Protein AF-A0A0E0BU54-F1 (afdb_monomer_lite)

Foldseek 3Di:
DDPVLQVLQVCLVVQVPHFCPDPVNVVVQVVDPFDWDQDPPRFIWTWDDDPNDTDIHGSVVSNVVNVPD

Sequence (69 aa):
MHAGFSAIGLHAKRFIGRRFTDASVQSDIKLWPFKVIAGPGDKSTIVVQYKGEEKQVAAEVLETSIEYA

InterPro domains:
  IPR013126 Heat shock protein 70 family [PF00012] (11-63)
  IPR013126 Heat shock protein 70 family [PTHR19375] (11-61)
  IPR043129 ATPase, nucleotide binding domain [SSF53067] (10-62)

Organism: NCBI:txid40148

Structure (mmCIF, N/CA/C/O backbone):
data_AF-A0A0E0BU54-F1
#
_entry.id   AF-A0A0E0BU54-F1
#
loop_
_atom_site.group_PDB
_atom_site.id
_atom_site.type_symbol
_atom_site.label_atom_id
_atom_site.label_alt_id
_atom_site.label_comp_id
_atom_site.label_asym_id
_atom_site.label_entity_id
_atom_site.label_seq_id
_atom_site.pdbx_PDB_ins_code
_atom_site.Cartn_x
_atom_site.Cartn_y
_atom_site.Cartn_z
_atom_site.occupancy
_atom_site.B_iso_or_equiv
_atom_site.auth_seq_id
_atom_site.auth_comp_id
_atom_site.auth_asym_id
_atom_site.auth_atom_id
_atom_site.pdbx_PDB_model_num
ATOM 1 N N . MET A 1 1 ? -6.379 3.220 22.144 1.00 42.59 1 MET A N 1
ATOM 2 C CA . MET A 1 1 ? -5.912 3.677 20.815 1.00 42.59 1 MET A CA 1
ATOM 3 C C . MET A 1 1 ? -5.738 2.448 19.926 1.00 42.59 1 MET A C 1
ATOM 5 O O . MET A 1 1 ? -5.483 1.376 20.450 1.00 42.59 1 MET A O 1
ATOM 9 N N . HIS A 1 2 ? -6.052 2.590 18.639 1.00 42.47 2 HIS A N 1
ATOM 10 C CA . HIS A 1 2 ? -6.492 1.552 17.694 1.00 42.47 2 HIS A CA 1
ATOM 11 C C . HIS A 1 2 ? -5.633 0.275 17.574 1.00 42.47 2 HIS A C 1
ATOM 13 O O . HIS A 1 2 ? -4.487 0.329 17.139 1.00 42.47 2 HIS A O 1
ATOM 19 N N . ALA A 1 3 ? -6.280 -0.884 17.746 1.00 45.62 3 ALA A N 1
ATOM 20 C CA . ALA A 1 3 ? -5.771 -2.213 17.375 1.00 45.62 3 ALA A CA 1
ATOM 21 C C . ALA A 1 3 ? -5.467 -2.381 15.864 1.00 45.62 3 ALA A C 1
ATOM 23 O O . ALA A 1 3 ? -4.825 -3.347 15.469 1.00 45.62 3 ALA A O 1
ATOM 24 N N . GLY A 1 4 ? -5.888 -1.433 15.015 1.00 50.34 4 GLY A N 1
ATOM 25 C CA . GLY A 1 4 ? -5.628 -1.456 13.571 1.00 50.34 4 GLY A CA 1
ATOM 26 C C . GLY A 1 4 ? -4.195 -1.093 13.160 1.00 50.34 4 GLY A C 1
ATOM 27 O O . GLY A 1 4 ? -3.756 -1.521 12.101 1.00 50.34 4 GLY A O 1
ATOM 28 N N . PHE A 1 5 ? -3.443 -0.349 13.981 1.00 52.31 5 PHE A N 1
ATOM 29 C CA . PHE A 1 5 ? -2.069 0.048 13.629 1.00 52.31 5 PHE A CA 1
ATOM 30 C C . PHE A 1 5 ? -1.043 -1.061 13.909 1.00 52.31 5 PHE A C 1
ATOM 32 O O . PHE A 1 5 ? -0.114 -1.239 13.128 1.00 52.31 5 PHE A O 1
ATOM 39 N N . SER A 1 6 ? -1.245 -1.863 14.961 1.00 53.69 6 SER A N 1
ATOM 40 C CA . SER A 1 6 ? -0.297 -2.910 15.377 1.00 53.69 6 SER A CA 1
ATOM 41 C C . SER A 1 6 ? -0.137 -4.037 14.339 1.00 53.69 6 SER A C 1
ATOM 43 O O . SER A 1 6 ? 0.972 -4.512 14.106 1.00 53.69 6 SER A O 1
ATOM 45 N N . ALA A 1 7 ? -1.210 -4.414 13.630 1.00 55.25 7 ALA A N 1
ATOM 46 C CA . ALA A 1 7 ? -1.166 -5.485 12.626 1.00 55.25 7 ALA A CA 1
ATOM 47 C C . ALA A 1 7 ? -0.416 -5.105 11.332 1.00 55.25 7 ALA A C 1
ATOM 49 O O . ALA A 1 7 ? 0.060 -5.986 10.608 1.00 55.25 7 ALA A O 1
ATOM 50 N N . ILE A 1 8 ? -0.299 -3.803 11.041 1.00 61.12 8 ILE A N 1
ATOM 51 C CA . ILE A 1 8 ? 0.340 -3.302 9.819 1.00 61.12 8 ILE A CA 1
ATOM 52 C C . ILE A 1 8 ? 1.868 -3.416 9.924 1.00 61.12 8 ILE A C 1
ATOM 54 O O . ILE A 1 8 ? 2.520 -3.801 8.955 1.00 61.12 8 ILE A O 1
ATOM 58 N N . GLY A 1 9 ? 2.438 -3.178 11.111 1.00 61.00 9 GLY A N 1
ATOM 59 C CA . GLY A 1 9 ? 3.887 -3.239 11.337 1.00 61.00 9 GLY A CA 1
ATOM 60 C C . GLY A 1 9 ? 4.502 -4.611 11.092 1.00 61.00 9 GLY A C 1
ATOM 61 O O . GLY A 1 9 ? 5.539 -4.714 10.440 1.00 61.00 9 GLY A O 1
ATOM 62 N N . LEU A 1 10 ? 3.832 -5.677 11.544 1.00 58.03 10 LEU A N 1
ATOM 63 C CA . LEU A 1 10 ? 4.349 -7.043 11.411 1.00 58.03 10 LEU A CA 1
ATOM 64 C C . LEU A 1 10 ? 4.494 -7.478 9.943 1.00 58.03 10 LEU A C 1
ATOM 66 O O . LEU A 1 10 ? 5.363 -8.283 9.610 1.00 58.03 10 LEU A O 1
ATOM 70 N N . HIS A 1 11 ? 3.653 -6.934 9.061 1.00 61.25 11 HIS A N 1
ATOM 71 C CA . HIS A 1 11 ? 3.648 -7.293 7.649 1.00 61.25 11 HIS A CA 1
ATOM 72 C C . HIS A 1 11 ? 4.373 -6.263 6.761 1.00 61.25 11 HIS A C 1
ATOM 74 O O . HIS A 1 11 ? 4.846 -6.632 5.686 1.00 61.25 11 HIS A O 1
ATOM 80 N N . ALA A 1 12 ? 4.545 -5.012 7.209 1.00 62.38 12 ALA A N 1
ATOM 81 C CA . ALA A 1 12 ? 5.231 -3.950 6.463 1.0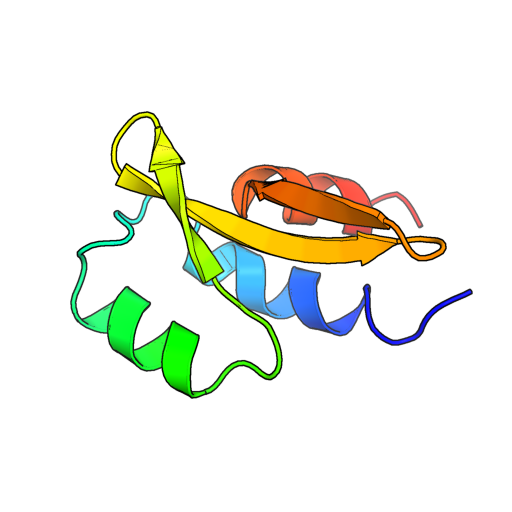0 62.38 12 ALA A CA 1
ATOM 82 C C . ALA A 1 12 ? 6.694 -4.288 6.122 1.00 62.38 12 ALA A C 1
ATOM 84 O O . ALA A 1 12 ? 7.154 -3.975 5.024 1.00 62.38 12 ALA A O 1
ATOM 85 N N . LYS A 1 13 ? 7.401 -5.025 6.993 1.00 62.50 13 LYS A N 1
ATOM 86 C CA . LYS A 1 13 ? 8.797 -5.444 6.763 1.00 62.50 13 LYS A CA 1
ATOM 87 C C . LYS A 1 13 ? 8.991 -6.283 5.490 1.00 62.50 13 LYS A C 1
ATOM 89 O O . LYS A 1 13 ? 10.074 -6.281 4.913 1.00 62.50 13 LYS A O 1
ATOM 94 N N . ARG A 1 14 ? 7.943 -6.962 4.996 1.00 63.66 14 ARG A N 1
ATOM 95 C CA . ARG A 1 14 ? 7.981 -7.706 3.718 1.00 63.66 14 ARG A CA 1
ATOM 96 C C . ARG A 1 14 ? 7.984 -6.810 2.472 1.00 63.66 14 ARG A C 1
ATOM 98 O O . ARG A 1 14 ? 8.315 -7.296 1.392 1.00 63.66 14 ARG A O 1
ATOM 105 N N . PHE A 1 15 ? 7.627 -5.535 2.613 1.00 63.62 15 PHE A N 1
ATOM 106 C CA . PHE A 1 15 ? 7.465 -4.587 1.505 1.00 63.62 15 PHE A CA 1
ATOM 107 C C . PHE A 1 15 ? 8.655 -3.636 1.356 1.00 63.62 15 PHE A C 1
ATOM 109 O O . PHE A 1 15 ? 8.780 -2.964 0.332 1.00 63.62 15 PHE A O 1
ATOM 116 N N . ILE A 1 16 ? 9.548 -3.595 2.347 1.00 65.31 16 ILE A N 1
ATOM 117 C CA . ILE A 1 16 ? 10.741 -2.749 2.323 1.00 65.31 16 ILE A CA 1
ATOM 118 C C . ILE A 1 16 ? 11.656 -3.212 1.183 1.00 65.31 16 ILE A C 1
ATOM 120 O O . ILE A 1 16 ? 12.023 -4.383 1.088 1.00 65.31 16 ILE A O 1
ATOM 124 N N . GLY A 1 17 ? 11.979 -2.286 0.278 1.00 67.06 17 GLY A N 1
ATOM 125 C CA . GLY A 1 17 ? 12.810 -2.548 -0.900 1.00 67.06 17 GLY A CA 1
ATOM 126 C C . GLY A 1 17 ? 12.093 -3.203 -2.088 1.00 67.06 17 GLY A C 1
ATOM 127 O O . GLY A 1 17 ? 12.755 -3.512 -3.078 1.00 67.06 17 GLY A O 1
ATOM 128 N N . ARG A 1 18 ? 10.766 -3.403 -2.038 1.00 72.44 18 ARG A N 1
ATOM 129 C CA . ARG A 1 18 ? 9.995 -3.968 -3.159 1.00 72.44 18 ARG A CA 1
ATOM 130 C C . ARG A 1 18 ? 9.152 -2.916 -3.877 1.00 72.44 18 ARG A C 1
ATOM 132 O O . ARG A 1 18 ? 8.578 -2.017 -3.263 1.00 72.44 18 ARG A O 1
ATOM 139 N N . ARG A 1 19 ? 9.072 -3.061 -5.200 1.00 79.12 19 ARG A N 1
ATOM 140 C CA . ARG A 1 19 ? 8.238 -2.243 -6.089 1.00 79.12 19 ARG A CA 1
ATOM 141 C C . ARG A 1 19 ? 6.772 -2.641 -5.955 1.00 79.12 19 ARG A C 1
ATOM 143 O O . ARG A 1 19 ? 6.474 -3.828 -5.857 1.00 79.12 19 ARG A O 1
ATOM 150 N N . PHE A 1 20 ? 5.866 -1.667 -5.979 1.00 82.00 20 PHE A N 1
ATOM 151 C CA . PHE A 1 20 ? 4.42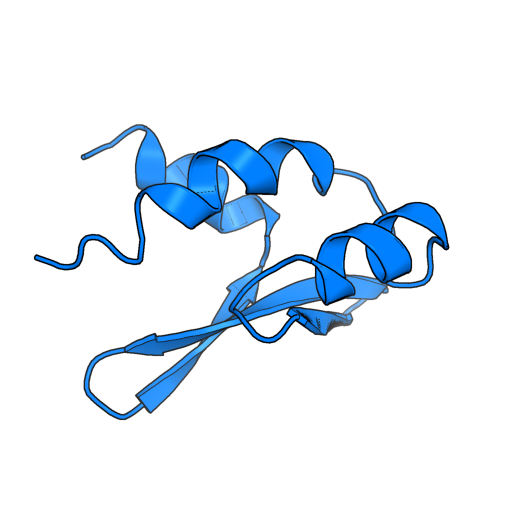2 -1.909 -5.953 1.00 82.00 20 PHE A CA 1
ATOM 152 C C . PHE A 1 20 ? 3.997 -2.857 -7.080 1.00 82.00 20 PHE A C 1
ATOM 154 O O . PHE A 1 20 ? 3.152 -3.724 -6.881 1.00 82.00 20 PHE A O 1
ATOM 161 N N . THR A 1 21 ? 4.619 -2.724 -8.249 1.00 82.62 21 THR A N 1
ATOM 162 C CA . THR A 1 21 ? 4.354 -3.542 -9.440 1.00 82.62 21 THR A CA 1
ATOM 163 C C . THR A 1 21 ? 4.814 -4.999 -9.346 1.00 82.62 21 THR A C 1
ATOM 165 O O . THR A 1 21 ? 4.482 -5.790 -10.228 1.00 82.62 21 THR A O 1
ATOM 168 N N . ASP A 1 22 ? 5.547 -5.392 -8.301 1.00 85.12 22 ASP A N 1
ATOM 169 C CA . ASP A 1 22 ? 6.003 -6.772 -8.145 1.00 85.12 22 ASP A CA 1
ATOM 170 C C . ASP A 1 22 ? 4.819 -7.735 -7.943 1.00 85.12 22 ASP A C 1
ATOM 172 O O . ASP A 1 22 ? 3.909 -7.477 -7.153 1.00 85.12 22 ASP A O 1
ATOM 176 N N . ALA A 1 23 ? 4.829 -8.875 -8.637 1.00 84.88 23 ALA A N 1
ATOM 177 C CA . ALA A 1 23 ? 3.734 -9.846 -8.575 1.00 84.88 23 ALA A CA 1
ATOM 178 C C . ALA A 1 23 ? 3.515 -10.411 -7.159 1.00 84.88 23 ALA A C 1
ATOM 180 O O . ALA A 1 23 ? 2.376 -10.699 -6.773 1.00 84.88 23 ALA A O 1
ATOM 181 N N . SER A 1 24 ? 4.585 -10.532 -6.367 1.00 82.75 24 SER A N 1
ATOM 182 C CA . SER A 1 24 ? 4.498 -10.959 -4.968 1.00 82.75 24 SER A CA 1
ATOM 183 C C . SER A 1 24 ? 3.790 -9.888 -4.143 1.00 82.75 24 SER A C 1
ATOM 185 O O . SER A 1 24 ? 2.820 -10.186 -3.456 1.00 82.75 24 SER A O 1
ATOM 187 N N . VAL A 1 25 ? 4.196 -8.623 -4.311 1.00 81.19 25 VAL A N 1
ATOM 188 C CA . VAL A 1 25 ? 3.585 -7.461 -3.645 1.00 81.19 25 VAL A CA 1
ATOM 189 C C . VAL A 1 25 ? 2.100 -7.345 -3.992 1.00 81.19 25 VAL A C 1
ATOM 191 O O . VAL A 1 25 ? 1.271 -7.226 -3.095 1.00 81.19 25 VAL A O 1
ATOM 194 N N . GLN A 1 26 ? 1.729 -7.480 -5.267 1.00 85.56 26 GLN A N 1
ATOM 195 C CA . GLN A 1 26 ? 0.327 -7.489 -5.707 1.00 85.56 26 GLN A CA 1
ATOM 196 C C . GLN A 1 26 ? -0.493 -8.632 -5.093 1.00 85.56 26 GLN A C 1
ATOM 198 O O . GLN A 1 26 ? -1.697 -8.484 -4.879 1.00 85.56 26 GLN A O 1
ATOM 203 N N . SER A 1 27 ? 0.137 -9.774 -4.818 1.00 86.06 27 SER A N 1
ATOM 204 C CA . SER A 1 27 ? -0.519 -10.915 -4.174 1.00 86.06 27 SER A CA 1
ATOM 205 C C . SER A 1 27 ? -0.707 -10.680 -2.675 1.00 86.06 27 SER A C 1
ATOM 207 O O . SER A 1 27 ? -1.801 -10.911 -2.164 1.00 86.06 27 SER A O 1
ATOM 209 N N . ASP A 1 28 ? 0.309 -10.152 -1.987 1.00 80.44 28 ASP A N 1
ATOM 210 C CA . ASP A 1 28 ? 0.230 -9.804 -0.565 1.00 80.44 28 ASP A CA 1
ATOM 211 C C . ASP A 1 28 ? -0.808 -8.688 -0.306 1.00 80.44 28 ASP A C 1
ATOM 213 O O . ASP A 1 28 ? -1.585 -8.787 0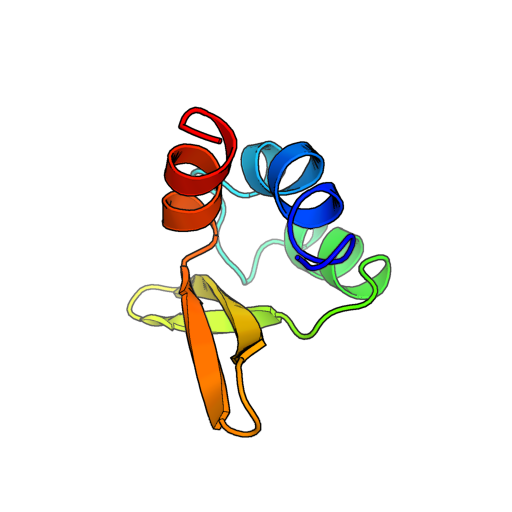.643 1.00 80.44 28 ASP A O 1
ATOM 217 N N . ILE A 1 29 ? -0.907 -7.674 -1.181 1.00 80.69 29 ILE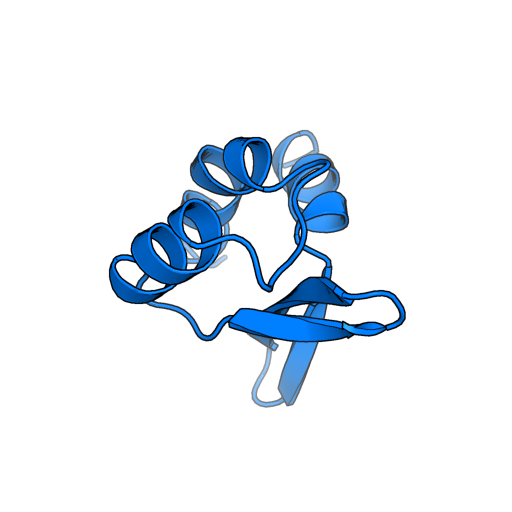 A N 1
ATOM 218 C CA . ILE A 1 29 ? -1.895 -6.578 -1.065 1.00 80.69 29 ILE A CA 1
ATOM 219 C C . ILE A 1 29 ? -3.334 -7.107 -1.035 1.00 80.69 29 ILE A C 1
ATOM 221 O O . ILE A 1 29 ? -4.161 -6.595 -0.286 1.00 80.69 29 ILE A O 1
ATOM 225 N N . LYS A 1 30 ? -3.646 -8.142 -1.824 1.00 80.75 30 LYS A N 1
ATOM 226 C CA . LYS A 1 30 ? -4.997 -8.729 -1.884 1.00 80.75 30 LYS A CA 1
ATOM 227 C C . LYS A 1 30 ? -5.394 -9.452 -0.598 1.00 80.75 30 LYS A C 1
ATOM 229 O O . LYS A 1 30 ? -6.581 -9.626 -0.348 1.00 80.75 30 LYS A O 1
ATOM 234 N N . LEU A 1 31 ? -4.414 -9.903 0.182 1.00 79.69 31 LEU A N 1
ATOM 235 C CA . LEU A 1 31 ? -4.636 -10.588 1.455 1.00 79.69 31 LEU A CA 1
ATOM 236 C C . LEU A 1 31 ? -4.793 -9.605 2.617 1.00 79.69 31 LEU A C 1
ATOM 238 O O . LEU A 1 31 ? -5.247 -9.985 3.695 1.00 79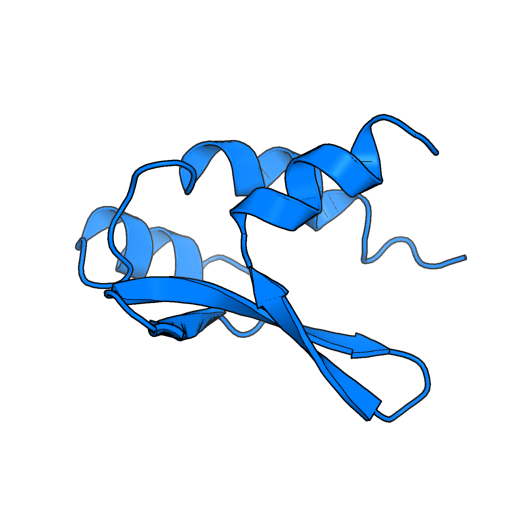.69 31 LEU A O 1
ATOM 242 N N . TRP A 1 32 ? -4.396 -8.350 2.421 1.00 75.31 32 TRP A N 1
ATOM 243 C CA . TRP A 1 32 ? -4.413 -7.350 3.470 1.00 75.31 32 TRP A CA 1
ATOM 244 C C . TRP A 1 32 ? -5.781 -6.671 3.601 1.00 75.31 32 TRP A C 1
ATOM 246 O O . TRP A 1 32 ? -6.408 -6.324 2.602 1.00 75.31 32 TRP A O 1
ATOM 256 N N . PRO A 1 33 ? -6.241 -6.395 4.834 1.00 73.31 33 PRO A N 1
ATOM 257 C CA . PRO A 1 33 ? -7.531 -5.751 5.078 1.00 73.31 33 PRO A CA 1
ATOM 258 C C . PRO A 1 33 ? -7.505 -4.225 4.859 1.00 73.31 33 PRO A C 1
ATOM 260 O O . PRO A 1 33 ? -8.375 -3.515 5.359 1.00 73.31 33 PRO A O 1
ATOM 263 N N . PHE A 1 34 ? -6.501 -3.691 4.161 1.00 76.69 34 PHE A N 1
ATOM 264 C CA . PHE A 1 34 ? -6.319 -2.257 3.949 1.00 76.69 34 PHE A CA 1
ATOM 265 C C . PHE A 1 34 ? -5.823 -1.948 2.538 1.00 76.69 34 PHE A C 1
ATOM 267 O O . PHE A 1 34 ? -5.194 -2.766 1.871 1.00 76.69 34 PHE A O 1
ATOM 274 N N . LYS A 1 35 ? -6.133 -0.736 2.074 1.00 82.75 35 LYS A N 1
ATOM 275 C CA . LYS A 1 35 ? -5.861 -0.303 0.704 1.00 82.75 35 LYS A CA 1
ATOM 276 C C . LYS A 1 35 ? -4.387 0.069 0.550 1.00 82.75 35 LYS A C 1
ATOM 278 O O . LYS A 1 35 ? -3.878 0.921 1.276 1.00 82.75 35 LYS A O 1
ATOM 283 N N . VAL A 1 36 ? -3.726 -0.532 -0.435 1.00 84.06 36 VAL A N 1
ATOM 284 C CA . VAL A 1 36 ? -2.357 -0.192 -0.844 1.00 84.06 36 VAL A CA 1
ATOM 285 C C . VAL A 1 36 ? -2.396 0.346 -2.270 1.00 84.06 36 VAL A C 1
ATOM 287 O O . VAL A 1 36 ? -3.074 -0.212 -3.130 1.00 84.06 36 VAL A O 1
ATOM 290 N N . ILE A 1 37 ? -1.689 1.442 -2.515 1.00 86.81 37 ILE A N 1
ATOM 291 C CA . ILE A 1 37 ? -1.602 2.133 -3.801 1.00 86.81 37 ILE A CA 1
ATOM 292 C C . ILE A 1 37 ? -0.139 2.335 -4.208 1.00 86.81 37 ILE A C 1
ATOM 294 O O . ILE A 1 37 ? 0.766 2.294 -3.370 1.00 86.81 37 ILE A O 1
ATOM 298 N N . ALA A 1 38 ? 0.081 2.584 -5.499 1.00 86.56 38 ALA A N 1
ATOM 299 C CA . ALA A 1 38 ? 1.377 3.003 -6.012 1.00 86.56 38 ALA A CA 1
ATOM 300 C C . ALA A 1 38 ? 1.642 4.467 -5.634 1.00 86.56 38 ALA A C 1
ATOM 302 O O . ALA A 1 38 ? 0.919 5.371 -6.053 1.00 86.56 38 ALA A O 1
ATOM 303 N N . GLY A 1 39 ? 2.681 4.689 -4.841 1.00 82.69 39 GLY A N 1
ATOM 304 C CA . GLY A 1 39 ? 3.248 5.995 -4.550 1.00 82.69 39 GLY A CA 1
ATOM 305 C C . GLY A 1 39 ? 4.324 6.410 -5.562 1.00 82.69 39 GLY A C 1
ATOM 306 O O . GLY A 1 39 ? 4.655 5.668 -6.493 1.00 82.69 39 GLY A O 1
ATOM 307 N N . PRO A 1 40 ? 4.911 7.604 -5.384 1.00 81.00 40 PRO A N 1
ATOM 308 C CA . PRO A 1 40 ? 5.957 8.111 -6.265 1.00 81.00 40 PRO A CA 1
ATOM 309 C C . PRO A 1 40 ? 7.169 7.169 -6.304 1.00 81.00 40 PRO A C 1
ATOM 311 O O . PRO A 1 40 ? 7.639 6.693 -5.270 1.00 81.00 40 PRO A O 1
ATOM 314 N N . GLY A 1 41 ? 7.678 6.905 -7.511 1.00 81.62 41 GLY A N 1
ATOM 315 C CA . GLY A 1 41 ? 8.805 5.990 -7.720 1.00 81.62 41 GLY A CA 1
ATOM 316 C C . GLY A 1 41 ? 8.455 4.508 -7.553 1.00 81.62 41 GLY A C 1
ATOM 317 O O . GLY A 1 41 ? 9.334 3.720 -7.217 1.00 81.62 41 GLY A O 1
ATOM 318 N N . ASP A 1 42 ? 7.187 4.138 -7.767 1.00 79.56 42 ASP A N 1
ATOM 319 C CA . ASP A 1 42 ? 6.673 2.765 -7.631 1.00 79.56 42 ASP A CA 1
ATOM 320 C C . ASP A 1 42 ? 6.759 2.212 -6.199 1.00 79.56 42 ASP A C 1
ATOM 322 O O . ASP A 1 42 ? 6.807 1.003 -5.964 1.00 79.56 42 ASP A O 1
ATOM 326 N N . LYS A 1 43 ? 6.793 3.109 -5.211 1.00 80.94 43 LYS A N 1
ATOM 327 C CA . LYS A 1 43 ? 6.821 2.739 -3.796 1.00 80.94 43 LYS A CA 1
ATOM 328 C C . LYS A 1 43 ? 5.435 2.315 -3.330 1.00 80.94 43 LYS A C 1
ATOM 330 O O . LYS A 1 43 ? 4.446 2.956 -3.660 1.00 80.94 43 LYS A O 1
ATOM 335 N N . SER A 1 44 ? 5.353 1.269 -2.515 1.00 82.44 44 SER A N 1
ATOM 336 C CA . SER A 1 44 ? 4.075 0.845 -1.933 1.00 82.44 44 SER A CA 1
ATOM 337 C C . SER A 1 44 ? 3.624 1.831 -0.848 1.00 82.44 44 SER A C 1
ATOM 339 O O . SER A 1 44 ? 4.312 2.032 0.158 1.00 82.44 44 SER A O 1
ATOM 341 N N . THR A 1 45 ? 2.460 2.446 -1.041 1.00 84.38 45 THR A N 1
ATOM 342 C CA . THR A 1 45 ? 1.859 3.411 -0.114 1.00 84.38 45 THR A CA 1
ATOM 343 C C . THR A 1 45 ? 0.563 2.841 0.439 1.00 84.38 45 THR A C 1
ATOM 345 O O . THR A 1 45 ? -0.313 2.420 -0.307 1.00 84.38 45 THR A O 1
ATOM 348 N N . ILE A 1 46 ? 0.428 2.829 1.758 1.00 83.06 46 ILE A N 1
ATOM 349 C CA . ILE A 1 46 ? -0.758 2.341 2.453 1.00 83.06 46 ILE A CA 1
ATOM 350 C C . ILE A 1 46 ? -1.677 3.520 2.744 1.00 83.06 46 ILE A C 1
ATOM 352 O O . ILE A 1 46 ? -1.243 4.583 3.189 1.00 83.06 46 ILE A O 1
ATOM 356 N N . VAL A 1 47 ? -2.961 3.317 2.490 1.00 83.12 47 VAL A N 1
ATOM 357 C CA . VAL A 1 47 ? -4.010 4.293 2.737 1.00 83.12 47 VAL A CA 1
ATOM 358 C C . VAL A 1 47 ? -4.720 3.914 4.030 1.00 83.12 47 VAL A C 1
ATOM 360 O O . VAL A 1 47 ? -5.326 2.846 4.127 1.00 83.12 47 VAL A O 1
ATOM 363 N N . VAL A 1 48 ? -4.650 4.793 5.026 1.00 80.25 48 VAL A N 1
ATOM 364 C CA . VAL A 1 48 ? -5.309 4.622 6.324 1.00 80.25 48 VAL A CA 1
ATOM 365 C C . VAL A 1 48 ? -6.297 5.754 6.561 1.00 80.25 48 VAL A C 1
ATOM 367 O O . VAL A 1 48 ? -6.016 6.905 6.246 1.00 80.25 48 VAL A O 1
ATOM 370 N N . GLN A 1 49 ? -7.445 5.455 7.166 1.00 75.56 49 GLN A N 1
ATOM 371 C CA . GLN A 1 49 ? -8.284 6.505 7.739 1.00 75.56 49 GLN A CA 1
ATOM 372 C C . GLN A 1 49 ? -7.794 6.839 9.144 1.00 75.56 49 GLN A C 1
ATOM 374 O O . GLN A 1 49 ? -7.749 5.984 10.030 1.00 75.56 49 GLN A O 1
ATOM 379 N N . TYR A 1 50 ? -7.457 8.103 9.366 1.00 72.31 50 TYR A N 1
ATOM 380 C CA . TYR A 1 50 ? -7.091 8.628 10.668 1.00 72.31 50 TYR A CA 1
ATOM 381 C C . TYR A 1 50 ? -7.964 9.836 10.992 1.00 72.31 50 TYR A C 1
ATOM 383 O O . TYR A 1 50 ? -7.931 10.836 10.286 1.00 72.31 50 TYR A O 1
ATOM 391 N N . LYS A 1 51 ? -8.744 9.740 12.077 1.00 78.75 51 LYS A N 1
ATOM 392 C CA . LYS A 1 51 ? -9.669 10.797 12.532 1.00 78.75 51 LYS A CA 1
ATOM 393 C C . LYS A 1 51 ? -10.660 11.276 11.452 1.00 78.75 51 LYS A C 1
ATOM 395 O O . LYS A 1 51 ? -11.011 12.446 11.415 1.00 78.75 51 LYS A O 1
ATOM 400 N N . GLY A 1 52 ? -11.120 10.364 10.593 1.00 80.44 52 GLY A N 1
ATOM 401 C CA . GLY A 1 52 ? -12.041 10.682 9.494 1.00 80.44 52 GLY A CA 1
ATOM 402 C C . GLY A 1 52 ? -11.364 11.249 8.242 1.00 80.44 52 GLY A C 1
ATOM 403 O O . GLY A 1 52 ? -12.044 11.478 7.249 1.00 80.44 52 GLY A O 1
ATOM 404 N N . GLU A 1 53 ? -10.041 11.421 8.256 1.00 80.12 53 GLU A N 1
ATOM 405 C CA . GLU A 1 53 ? -9.264 11.849 7.095 1.00 80.12 53 GLU A CA 1
ATOM 406 C C . GLU A 1 53 ? -8.487 10.678 6.496 1.00 80.12 53 GLU A C 1
ATOM 408 O O . GLU A 1 53 ? -7.901 9.859 7.210 1.00 80.12 53 GLU A O 1
ATOM 413 N N . GLU A 1 54 ? -8.457 10.603 5.168 1.00 80.94 54 GLU A N 1
ATOM 414 C CA . GLU A 1 54 ? -7.667 9.611 4.449 1.00 80.94 54 GLU A CA 1
ATOM 415 C C . GLU A 1 54 ? -6.200 10.069 4.401 1.00 80.94 54 GLU A C 1
ATOM 417 O O . GLU A 1 54 ? -5.871 11.111 3.833 1.00 80.94 54 GLU A O 1
ATOM 422 N N . LYS A 1 55 ? -5.307 9.304 5.032 1.00 82.75 55 LYS A N 1
ATOM 423 C CA . LYS A 1 55 ? -3.867 9.562 5.061 1.00 82.75 55 LYS A CA 1
ATOM 424 C C . LYS A 1 55 ? -3.105 8.482 4.317 1.00 82.75 55 LYS A C 1
ATOM 426 O O . LYS A 1 55 ? -3.367 7.290 4.454 1.00 82.75 55 LYS A O 1
ATOM 431 N N . GLN A 1 56 ? -2.120 8.931 3.554 1.00 84.12 56 GLN A N 1
ATOM 432 C CA . GLN A 1 56 ? -1.209 8.079 2.811 1.00 84.12 56 GLN A CA 1
ATOM 433 C C . GLN A 1 56 ? 0.093 7.957 3.593 1.00 84.12 56 GLN A C 1
ATOM 435 O O . GLN A 1 56 ? 0.731 8.962 3.905 1.00 84.12 56 GLN A O 1
ATOM 440 N N . VAL A 1 57 ? 0.481 6.731 3.922 1.00 78.06 57 VAL A N 1
ATOM 441 C CA . VAL A 1 57 ? 1.715 6.439 4.649 1.00 78.06 57 VAL A CA 1
ATOM 442 C C . VAL A 1 57 ? 2.528 5.459 3.821 1.00 78.06 57 VAL A C 1
ATOM 444 O O . VAL A 1 57 ? 2.023 4.427 3.386 1.00 78.06 57 VAL A O 1
ATOM 447 N N . ALA A 1 58 ? 3.793 5.780 3.562 1.00 74.25 58 ALA A N 1
ATOM 448 C CA . ALA A 1 58 ? 4.687 4.841 2.897 1.00 74.25 58 ALA A CA 1
ATOM 449 C C . ALA A 1 58 ? 4.875 3.599 3.780 1.00 74.25 58 ALA A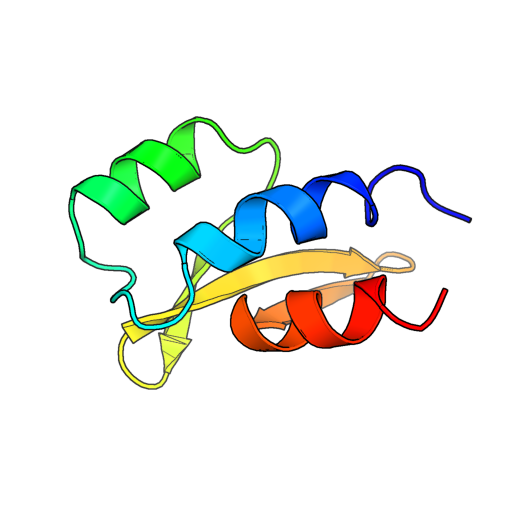 C 1
ATOM 451 O O . ALA A 1 58 ? 5.040 3.732 4.993 1.00 74.25 58 ALA A O 1
ATOM 452 N N . ALA A 1 59 ? 4.890 2.406 3.178 1.00 69.75 59 ALA A N 1
ATOM 453 C CA . ALA A 1 59 ? 5.091 1.161 3.924 1.00 69.75 59 ALA A CA 1
ATOM 454 C C . ALA A 1 59 ? 6.389 1.175 4.761 1.00 69.75 59 ALA A C 1
ATOM 456 O O . ALA A 1 59 ? 6.417 0.612 5.849 1.00 69.75 59 ALA A O 1
ATOM 457 N N . GLU A 1 60 ? 7.416 1.897 4.298 1.00 65.44 60 GLU A N 1
ATOM 458 C CA . GLU A 1 60 ? 8.696 2.108 4.995 1.00 65.44 60 GLU A CA 1
ATOM 459 C C . GLU A 1 60 ? 8.539 2.850 6.342 1.00 65.44 60 GLU A C 1
ATOM 461 O O . GLU A 1 60 ? 9.217 2.530 7.310 1.00 65.44 60 GLU A O 1
ATOM 466 N N . VAL A 1 61 ? 7.617 3.817 6.441 1.00 60.53 61 VAL A N 1
ATOM 467 C CA . VAL A 1 61 ? 7.448 4.682 7.634 1.00 60.53 61 VAL A CA 1
ATOM 468 C C . VAL A 1 61 ? 6.665 3.979 8.752 1.00 60.53 61 VAL A C 1
ATOM 470 O O . VAL A 1 61 ? 6.739 4.356 9.925 1.00 60.53 61 VAL A O 1
ATOM 473 N N . LEU A 1 62 ? 5.917 2.931 8.403 1.00 62.44 62 LEU A N 1
ATOM 474 C CA . LEU A 1 62 ? 5.140 2.153 9.365 1.00 62.44 62 LEU A CA 1
ATOM 475 C C . LEU A 1 62 ? 6.027 1.261 10.233 1.00 62.44 62 LEU A C 1
ATOM 477 O O . LEU A 1 62 ? 5.646 0.998 11.365 1.00 62.44 62 LEU A O 1
ATOM 481 N N . GLU A 1 63 ? 7.210 0.861 9.758 1.00 54.53 63 GLU A N 1
ATOM 482 C CA . GLU A 1 63 ? 8.195 0.145 10.581 1.00 54.53 63 GLU A CA 1
ATOM 483 C C . GLU A 1 63 ? 8.635 1.008 11.772 1.00 54.53 63 GLU A C 1
ATOM 485 O O . GLU A 1 63 ? 8.516 0.595 12.924 1.00 54.53 63 GLU A O 1
ATOM 490 N N . THR A 1 64 ? 9.027 2.257 11.501 1.00 49.62 64 THR A N 1
ATOM 491 C CA . THR A 1 64 ? 9.472 3.204 12.530 1.00 49.62 64 THR A CA 1
ATOM 492 C C . THR A 1 64 ? 8.393 3.503 13.569 1.00 49.62 64 THR A C 1
ATOM 494 O O . THR A 1 64 ? 8.712 3.709 14.730 1.00 49.62 64 THR A O 1
ATOM 497 N N . SER A 1 65 ? 7.109 3.517 13.202 1.00 50.62 65 SER A N 1
ATOM 498 C CA . SER A 1 65 ? 6.046 3.903 14.148 1.00 50.62 65 SER A CA 1
ATOM 499 C C . SER A 1 65 ? 5.627 2.785 15.115 1.00 50.62 65 SER A C 1
ATOM 501 O O . SER A 1 65 ? 4.888 3.059 16.058 1.00 50.62 65 SER A O 1
ATOM 503 N N . ILE A 1 66 ? 6.061 1.539 14.887 1.00 52.47 66 ILE A N 1
ATOM 504 C CA . ILE A 1 66 ? 5.695 0.368 15.708 1.00 52.47 66 ILE A CA 1
ATOM 505 C C . ILE A 1 66 ? 6.765 0.092 16.777 1.00 52.47 66 ILE A C 1
ATOM 507 O O . ILE A 1 66 ? 6.460 -0.514 17.796 1.00 52.47 66 ILE A O 1
ATOM 511 N N . GLU A 1 67 ? 8.001 0.561 16.582 1.00 45.06 67 GLU A N 1
ATOM 512 C CA . GLU A 1 67 ? 9.101 0.346 17.537 1.00 45.06 67 GLU A CA 1
ATOM 513 C C . GLU A 1 67 ? 9.091 1.343 18.719 1.00 45.06 67 GLU A C 1
ATOM 515 O O . GLU A 1 67 ? 9.726 1.095 19.740 1.00 45.06 67 GLU A O 1
ATOM 520 N N . TYR A 1 68 ? 8.331 2.442 18.621 1.00 39.78 68 TYR A N 1
ATOM 521 C CA . TYR A 1 68 ? 8.277 3.514 19.633 1.00 39.78 68 TYR A CA 1
ATOM 522 C C . TYR A 1 68 ? 6.932 3.629 20.382 1.00 39.78 68 TYR A C 1
ATOM 524 O O . TYR A 1 68 ? 6.599 4.714 20.868 1.00 39.78 68 TYR A O 1
ATOM 532 N N . ALA A 1 69 ? 6.148 2.550 20.476 1.00 42.59 69 ALA A N 1
ATOM 533 C CA . ALA A 1 69 ? 4.876 2.525 21.212 1.00 42.59 69 ALA A CA 1
ATOM 534 C C . ALA A 1 69 ? 4.798 1.372 22.219 1.00 42.59 69 ALA A C 1
ATOM 536 O O . ALA A 1 69 ? 5.192 0.243 21.856 1.00 42.59 69 ALA A O 1
#

Radius of gyration: 11.59 Å; chains: 1; bounding box: 25×23×31 Å

Secondary structure (DSSP, 8-state):
--HHHHHHHHHHTTTTT-BTT-HHHHHHHHHSSSEEEE-GGGBEEEEEEETTEEEEEEHHHHHHHHTT-

pLDDT: mean 70.67, std 13.75, range [39.78, 86.81]